Protein AF-A0A9R1XBK1-F1 (afdb_monomer_lite)

InterPro domains:
  IPR002553 Clathrin/coatomer adaptor, adaptin-like, N-terminal [PF01602] (1-144)
  IPR011989 Armadillo-like helical [G3DSA:1.25.10.10] (1-144)
  IPR016024 Armadillo-type fold [SSF48371] (16-143)
  IPR050840 Adaptor Complexes Large Subunit [PTHR22780] (1-144)

pLDDT: mean 88.49, std 6.21, range [60.12, 95.62]

Structure (mmCIF, N/CA/C/O backbone):
data_AF-A0A9R1XBK1-F1
#
_entry.id   AF-A0A9R1XBK1-F1
#
loop_
_atom_site.group_PDB
_atom_site.id
_atom_site.type_symbol
_atom_site.label_atom_id
_atom_site.label_alt_id
_atom_site.label_comp_id
_atom_site.label_asym_id
_atom_site.label_entity_id
_atom_site.label_seq_id
_atom_site.pdbx_PDB_ins_code
_atom_site.Cartn_x
_atom_site.Cartn_y
_atom_site.Cartn_z
_atom_site.occupancy
_atom_site.B_iso_or_equiv
_atom_site.auth_seq_id
_atom_site.auth_comp_id
_atom_site.auth_asym_id
_atom_site.auth_atom_id
_atom_site.pdbx_PDB_model_num
ATOM 1 N N . MET A 1 1 ? 20.497 -4.567 -18.949 1.00 60.12 1 MET A N 1
ATOM 2 C CA . MET A 1 1 ? 19.081 -4.966 -18.750 1.00 60.12 1 MET A CA 1
ATOM 3 C C . MET A 1 1 ? 18.366 -3.954 -17.858 1.00 60.12 1 MET A C 1
ATOM 5 O O . MET A 1 1 ? 17.367 -3.391 -18.286 1.00 60.12 1 MET A O 1
ATOM 9 N N . ASN A 1 2 ? 18.953 -3.627 -16.708 1.00 65.69 2 ASN A N 1
ATOM 10 C CA . ASN A 1 2 ? 18.556 -2.539 -15.807 1.00 65.69 2 ASN A CA 1
ATOM 11 C C . ASN A 1 2 ? 18.224 -1.193 -16.466 1.00 65.69 2 ASN A C 1
ATOM 13 O O . ASN A 1 2 ? 17.160 -0.639 -16.201 1.00 65.69 2 ASN A O 1
ATOM 17 N N . ASP A 1 3 ? 19.062 -0.708 -17.385 1.00 76.19 3 ASP A N 1
ATOM 18 C CA . ASP A 1 3 ? 18.817 0.578 -18.057 1.00 76.19 3 ASP A CA 1
ATOM 19 C C . ASP A 1 3 ? 17.548 0.586 -18.915 1.00 76.19 3 ASP A C 1
ATOM 21 O O . ASP A 1 3 ? 16.881 1.611 -19.029 1.00 76.19 3 ASP A O 1
ATOM 25 N N . ILE A 1 4 ? 17.172 -0.558 -19.496 1.00 81.12 4 ILE A N 1
ATOM 26 C CA . ILE A 1 4 ? 15.956 -0.667 -20.312 1.00 81.12 4 ILE A CA 1
ATOM 27 C C . ILE A 1 4 ? 14.725 -0.611 -19.402 1.00 81.12 4 ILE A C 1
ATOM 29 O O . ILE A 1 4 ? 13.790 0.133 -19.689 1.00 81.12 4 ILE A O 1
ATOM 33 N N . LEU A 1 5 ? 14.744 -1.333 -18.277 1.00 80.50 5 LEU A N 1
ATOM 34 C CA . LEU A 1 5 ? 13.651 -1.316 -17.299 1.00 80.50 5 LEU A CA 1
ATOM 35 C C . LEU A 1 5 ? 13.472 0.076 -16.683 1.00 80.50 5 LEU A C 1
ATOM 37 O O . LEU A 1 5 ? 12.349 0.575 -16.621 1.00 80.50 5 LEU A O 1
ATOM 41 N N . ALA A 1 6 ? 14.567 0.746 -16.317 1.00 80.19 6 ALA A N 1
ATOM 42 C CA . ALA A 1 6 ? 14.530 2.118 -15.821 1.00 80.19 6 ALA A CA 1
ATOM 43 C C . ALA A 1 6 ? 13.984 3.102 -16.874 1.00 80.19 6 ALA A C 1
ATOM 45 O O . ALA A 1 6 ? 13.184 3.982 -16.549 1.00 80.19 6 ALA A O 1
ATOM 46 N N . GLN A 1 7 ? 14.350 2.940 -18.150 1.00 82.75 7 GLN A N 1
ATOM 47 C CA . GLN A 1 7 ? 13.803 3.763 -19.230 1.00 82.75 7 GLN A CA 1
ATOM 48 C C . GLN A 1 7 ? 12.308 3.526 -19.455 1.00 82.75 7 GLN A C 1
ATOM 50 O O . GLN A 1 7 ? 11.567 4.491 -19.613 1.00 82.75 7 GLN A O 1
ATOM 55 N N . VAL A 1 8 ? 11.840 2.276 -19.442 1.00 83.31 8 VAL A N 1
ATOM 56 C CA . VAL A 1 8 ? 10.407 1.969 -19.581 1.00 83.31 8 VAL A CA 1
ATOM 57 C C . VAL A 1 8 ? 9.625 2.533 -18.393 1.00 83.31 8 VAL A C 1
ATOM 59 O O . VAL A 1 8 ? 8.608 3.196 -18.585 1.00 83.31 8 VAL A O 1
ATOM 62 N N . ALA A 1 9 ? 10.132 2.353 -17.174 1.00 81.75 9 ALA A N 1
ATOM 63 C CA . ALA A 1 9 ? 9.552 2.881 -15.941 1.00 81.75 9 ALA A CA 1
ATOM 64 C C . ALA A 1 9 ? 9.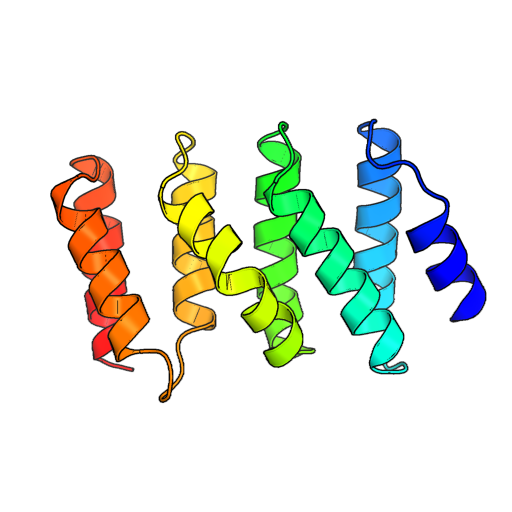409 4.417 -15.925 1.00 81.75 9 ALA A C 1
ATOM 66 O O . ALA A 1 9 ? 8.464 4.946 -15.339 1.00 81.75 9 ALA A O 1
ATOM 67 N N . THR A 1 10 ? 10.339 5.138 -16.558 1.00 82.56 10 THR A N 1
ATOM 68 C CA . THR A 1 10 ? 10.374 6.612 -16.555 1.00 82.56 10 THR A CA 1
ATOM 69 C C . THR A 1 10 ? 9.689 7.247 -17.763 1.00 82.56 10 THR A C 1
ATOM 71 O O . THR A 1 10 ? 9.132 8.333 -17.628 1.00 82.56 10 THR A O 1
ATOM 74 N N . LYS A 1 11 ? 9.700 6.587 -18.928 1.00 85.50 11 LYS A N 1
ATOM 75 C CA . LYS A 1 11 ? 9.114 7.111 -20.175 1.00 85.50 11 LYS A CA 1
ATOM 76 C C . LYS A 1 11 ? 7.653 6.714 -20.392 1.00 85.50 11 LYS A C 1
ATOM 78 O O . LYS A 1 11 ? 6.999 7.301 -21.248 1.00 85.50 11 LYS A O 1
ATOM 83 N N . THR A 1 12 ? 7.138 5.720 -19.667 1.00 85.06 12 THR A N 1
ATOM 84 C CA . THR A 1 12 ? 5.745 5.279 -19.837 1.00 85.06 12 THR A CA 1
ATOM 85 C C . THR A 1 12 ? 4.784 6.223 -19.119 1.00 85.06 12 THR A C 1
ATOM 87 O O . THR A 1 12 ? 4.874 6.418 -17.908 1.00 85.06 12 THR A O 1
ATOM 90 N N . GLU A 1 13 ? 3.824 6.779 -19.858 1.00 79.62 13 GLU A N 1
ATOM 91 C CA . GLU A 1 13 ? 2.771 7.628 -19.299 1.00 79.62 13 GLU A CA 1
ATOM 92 C C . GLU A 1 13 ? 1.742 6.804 -18.507 1.00 79.62 13 GLU A C 1
ATOM 94 O O . GLU A 1 13 ? 1.118 5.893 -19.045 1.00 79.62 13 GLU A O 1
ATOM 99 N N . SER A 1 14 ? 1.480 7.170 -17.251 1.00 76.19 14 SER A N 1
ATOM 100 C CA . SER A 1 14 ? 0.488 6.510 -16.378 1.00 76.19 14 SER A CA 1
ATOM 101 C C . SER A 1 14 ? -0.934 7.088 -16.487 1.00 76.19 14 SER A C 1
ATOM 103 O O . SER A 1 14 ? -1.803 6.797 -15.665 1.00 76.19 14 SER A O 1
ATOM 105 N N . ASN A 1 15 ? -1.193 7.930 -17.492 1.00 76.62 15 ASN A N 1
ATOM 106 C CA . ASN A 1 15 ? -2.483 8.615 -17.665 1.00 76.62 15 ASN A CA 1
ATOM 107 C C . ASN A 1 15 ? -3.546 7.749 -18.358 1.00 76.62 15 ASN A C 1
ATOM 109 O O . ASN A 1 15 ? -4.710 8.137 -18.433 1.00 76.62 15 ASN A O 1
ATOM 113 N N . LYS A 1 16 ? -3.155 6.586 -18.890 1.00 83.19 16 LYS A N 1
ATOM 114 C CA . LYS A 1 16 ? -4.039 5.643 -19.584 1.00 83.19 16 LYS A CA 1
ATOM 115 C C . LYS A 1 16 ? -3.863 4.243 -19.008 1.00 83.19 16 LYS A C 1
ATOM 117 O O . LYS A 1 16 ? -2.758 3.860 -18.630 1.00 83.19 16 LYS A O 1
ATOM 122 N N . ASN A 1 17 ? -4.924 3.439 -19.057 1.00 83.62 17 ASN A N 1
ATOM 123 C CA . ASN A 1 17 ? -4.906 2.056 -18.565 1.00 83.62 17 ASN A CA 1
ATOM 124 C C . ASN A 1 17 ? -3.845 1.190 -19.259 1.00 83.62 17 ASN A C 1
ATOM 126 O O . ASN A 1 17 ? -3.205 0.376 -18.603 1.00 83.62 17 ASN A O 1
ATOM 130 N N . ALA A 1 18 ? -3.589 1.420 -20.551 1.00 87.00 18 ALA A N 1
ATOM 131 C CA . ALA A 1 18 ? -2.516 0.740 -21.276 1.00 87.00 18 ALA A CA 1
ATOM 132 C C . ALA A 1 18 ? -1.126 1.040 -20.683 1.00 87.00 18 ALA A C 1
ATOM 134 O O . ALA A 1 18 ? -0.322 0.132 -20.500 1.00 87.00 18 ALA A O 1
ATOM 135 N N . GLY A 1 19 ? -0.862 2.299 -20.323 1.00 87.00 19 GLY A N 1
ATOM 136 C CA . GLY A 1 19 ? 0.392 2.685 -19.679 1.00 87.00 19 GLY A CA 1
ATOM 137 C C . GLY A 1 19 ? 0.521 2.109 -18.270 1.00 87.00 19 GLY A C 1
ATOM 138 O O . GLY A 1 19 ? 1.575 1.592 -17.911 1.00 87.00 19 GLY A O 1
ATOM 139 N N . ASN A 1 20 ? -0.577 2.088 -17.508 1.00 87.12 20 ASN A N 1
ATOM 140 C CA . ASN A 1 20 ? -0.608 1.448 -16.191 1.00 87.12 20 ASN A CA 1
ATOM 141 C C . ASN A 1 20 ? -0.355 -0.065 -16.274 1.00 87.12 20 ASN A C 1
ATOM 143 O O . ASN A 1 20 ? 0.353 -0.597 -15.426 1.00 87.12 20 ASN A O 1
ATOM 147 N N . ALA A 1 21 ? -0.856 -0.745 -17.309 1.00 88.25 21 ALA A N 1
ATOM 148 C CA . ALA A 1 21 ? -0.593 -2.166 -17.538 1.00 88.25 21 ALA A CA 1
ATOM 149 C C . ALA A 1 21 ? 0.882 -2.444 -17.886 1.00 88.25 21 ALA A C 1
ATOM 151 O O . ALA A 1 21 ? 1.472 -3.390 -17.367 1.00 88.25 21 ALA A O 1
ATOM 152 N N . ILE A 1 22 ? 1.504 -1.595 -18.713 1.00 89.69 22 ILE A N 1
ATOM 153 C CA . ILE A 1 22 ? 2.938 -1.701 -19.034 1.00 89.69 22 ILE A CA 1
ATOM 154 C C . ILE A 1 22 ? 3.783 -1.488 -17.774 1.00 89.69 22 ILE A C 1
ATOM 156 O O . ILE A 1 22 ? 4.689 -2.269 -17.489 1.00 89.69 22 ILE A O 1
ATOM 160 N N . LEU A 1 23 ? 3.472 -0.448 -16.998 1.00 89.25 23 LEU A N 1
ATOM 161 C CA . LEU A 1 23 ? 4.157 -0.156 -15.740 1.00 89.25 23 LEU A CA 1
ATOM 162 C C . LEU A 1 23 ? 3.961 -1.273 -14.709 1.00 89.25 23 LEU A C 1
ATOM 164 O O . LEU A 1 23 ? 4.914 -1.626 -14.022 1.00 89.25 23 LEU A O 1
ATOM 168 N N . TYR A 1 24 ? 2.767 -1.864 -14.636 1.00 89.19 24 TYR A N 1
ATOM 169 C CA . TYR A 1 24 ? 2.481 -3.017 -13.784 1.00 89.19 24 TYR A CA 1
ATOM 170 C C . TYR A 1 24 ? 3.400 -4.199 -14.102 1.00 89.19 24 TYR A C 1
ATOM 172 O O . TYR A 1 24 ? 4.070 -4.720 -13.207 1.00 89.19 24 TYR A O 1
ATOM 180 N N . GLU A 1 25 ? 3.481 -4.601 -15.374 1.00 89.81 25 GLU A N 1
ATOM 181 C CA . GLU A 1 25 ? 4.326 -5.738 -15.748 1.00 89.81 25 GLU A CA 1
ATOM 182 C C . GLU A 1 25 ? 5.813 -5.395 -15.585 1.00 89.81 25 GLU A C 1
ATOM 184 O O . GLU A 1 25 ? 6.588 -6.225 -15.116 1.00 89.81 25 GLU A O 1
ATOM 189 N N . CYS A 1 26 ? 6.205 -4.145 -15.856 1.00 89.25 26 CYS A N 1
ATOM 190 C CA . CYS A 1 26 ? 7.558 -3.656 -15.598 1.00 89.25 26 CYS A CA 1
ATOM 191 C C . CYS A 1 26 ? 7.938 -3.793 -14.113 1.00 89.25 26 CYS A C 1
ATOM 193 O O . CYS A 1 26 ? 8.982 -4.360 -13.795 1.00 89.25 26 CYS A O 1
ATOM 195 N N . VAL A 1 27 ? 7.070 -3.356 -13.193 1.00 89.81 27 VAL A N 1
ATOM 196 C CA . VAL A 1 27 ? 7.288 -3.511 -11.745 1.00 89.81 27 VAL A CA 1
ATOM 197 C C . VAL A 1 27 ? 7.379 -4.983 -11.360 1.00 89.81 27 VAL A C 1
ATOM 199 O O . VAL A 1 27 ? 8.267 -5.362 -10.602 1.00 89.81 27 VAL A O 1
ATOM 202 N N . LYS A 1 28 ? 6.497 -5.833 -11.888 1.00 89.56 28 LYS A N 1
ATOM 203 C CA . LYS A 1 28 ? 6.499 -7.269 -11.592 1.00 89.56 28 LYS A CA 1
ATOM 204 C C . LYS A 1 28 ? 7.800 -7.945 -12.030 1.00 89.56 28 LYS A C 1
ATOM 206 O O . LYS A 1 28 ? 8.344 -8.743 -11.271 1.00 89.56 28 LYS A O 1
ATOM 211 N N . ILE A 1 29 ? 8.319 -7.582 -13.203 1.00 88.62 29 ILE A N 1
ATOM 212 C CA . ILE A 1 29 ? 9.621 -8.049 -13.687 1.00 88.62 29 ILE A CA 1
ATOM 213 C C . ILE A 1 29 ? 10.731 -7.551 -12.758 1.00 88.62 29 ILE A C 1
ATOM 215 O O . ILE A 1 29 ? 11.518 -8.364 -12.282 1.00 88.62 29 ILE A O 1
ATOM 219 N N . ILE A 1 30 ? 10.757 -6.257 -12.423 1.00 86.69 30 ILE A N 1
ATOM 220 C CA . ILE A 1 30 ? 11.760 -5.683 -11.511 1.00 86.69 30 ILE A CA 1
ATOM 221 C C . ILE A 1 30 ? 11.773 -6.410 -10.159 1.00 86.69 30 ILE A C 1
ATOM 223 O O . ILE A 1 30 ? 12.843 -6.712 -9.644 1.00 86.69 30 ILE A O 1
ATOM 227 N N . MET A 1 31 ? 10.602 -6.720 -9.597 1.00 83.81 31 MET A N 1
ATOM 228 C CA . MET A 1 31 ? 10.488 -7.427 -8.315 1.00 83.81 31 MET A CA 1
ATOM 229 C C . MET A 1 31 ? 10.940 -8.893 -8.386 1.00 83.81 31 MET A C 1
ATOM 231 O O . MET A 1 31 ? 11.251 -9.475 -7.352 1.00 83.81 31 MET A O 1
ATOM 235 N N . SER A 1 32 ? 10.958 -9.497 -9.578 1.00 84.19 32 SER A N 1
ATOM 236 C CA . SER A 1 32 ? 11.373 -10.893 -9.782 1.00 84.19 32 SER A CA 1
ATOM 237 C C . SER A 1 32 ? 12.872 -11.076 -10.023 1.00 84.19 32 SER A C 1
ATOM 239 O O . SER A 1 32 ? 13.371 -12.192 -9.906 1.00 84.19 32 SER A O 1
ATOM 241 N N . ILE A 1 33 ? 13.591 -10.007 -10.375 1.00 83.12 33 ILE A N 1
ATOM 242 C CA . ILE A 1 33 ? 15.024 -10.067 -10.673 1.00 83.12 33 ILE A CA 1
ATOM 243 C C . ILE A 1 33 ? 15.814 -9.736 -9.398 1.00 83.12 33 ILE A C 1
ATOM 245 O O . ILE A 1 33 ? 15.545 -8.740 -8.725 1.00 83.12 33 ILE A O 1
ATOM 249 N N . GLU A 1 34 ? 16.834 -10.536 -9.087 1.00 67.31 34 GLU A N 1
ATOM 250 C CA . GLU A 1 34 ? 17.785 -10.297 -7.990 1.00 67.31 34 GLU A CA 1
ATOM 251 C C . GLU A 1 34 ? 18.801 -9.190 -8.339 1.00 67.31 34 GLU A C 1
ATOM 253 O O . GLU A 1 34 ? 20.007 -9.414 -8.359 1.00 67.31 34 GLU A O 1
ATOM 258 N N . ASP A 1 35 ? 18.330 -7.982 -8.655 1.00 65.62 35 ASP A N 1
ATOM 259 C CA . ASP A 1 35 ? 19.197 -6.871 -9.080 1.00 65.62 35 ASP A CA 1
ATOM 260 C C . ASP A 1 35 ? 19.227 -5.701 -8.075 1.00 65.62 35 ASP A C 1
ATOM 262 O O . ASP A 1 35 ? 18.585 -5.727 -7.022 1.00 65.62 35 ASP A O 1
ATOM 266 N N . SER A 1 36 ? 20.015 -4.672 -8.391 1.00 66.88 36 SER A N 1
ATOM 267 C CA . SER A 1 36 ? 20.313 -3.481 -7.596 1.00 66.88 36 SER A CA 1
ATOM 268 C C . SER A 1 36 ? 19.105 -2.875 -6.870 1.00 66.88 36 SER A C 1
ATOM 270 O O . SER A 1 36 ? 18.012 -2.707 -7.419 1.00 66.88 36 SER A O 1
ATOM 272 N N . SER A 1 37 ? 19.333 -2.478 -5.615 1.00 73.38 37 SER A N 1
ATOM 273 C CA . SER A 1 37 ? 18.329 -1.862 -4.737 1.00 73.38 37 SER A CA 1
ATOM 274 C C . SER A 1 37 ? 17.672 -0.618 -5.348 1.00 73.38 37 SER A C 1
ATOM 276 O O . SER A 1 37 ? 16.479 -0.397 -5.163 1.00 73.38 37 SER A O 1
ATOM 278 N N . GLY A 1 38 ? 18.404 0.162 -6.153 1.00 79.62 38 GLY A N 1
ATOM 279 C CA . GLY A 1 38 ? 17.893 1.397 -6.757 1.00 79.62 38 GLY A CA 1
ATOM 280 C C . GLY A 1 38 ? 16.684 1.198 -7.681 1.00 79.62 38 GLY A C 1
ATOM 281 O O . GLY A 1 38 ? 15.751 2.002 -7.664 1.00 79.62 38 GLY A O 1
ATOM 282 N N . ILE A 1 39 ? 16.651 0.112 -8.457 1.00 83.38 39 ILE A N 1
ATOM 283 C CA . ILE A 1 39 ? 15.546 -0.151 -9.396 1.00 83.38 39 ILE A CA 1
ATOM 284 C C . ILE A 1 39 ? 14.322 -0.694 -8.653 1.00 83.38 39 ILE A C 1
ATOM 286 O O . ILE A 1 39 ? 13.189 -0.383 -9.026 1.00 83.38 39 ILE A O 1
ATOM 290 N N . ARG A 1 40 ? 14.528 -1.420 -7.547 1.00 85.62 40 ARG A N 1
ATOM 291 C CA . ARG A 1 40 ? 13.433 -1.859 -6.669 1.00 85.62 40 ARG A CA 1
ATOM 292 C C . ARG A 1 40 ? 12.735 -0.669 -6.021 1.00 85.62 40 ARG A C 1
ATOM 294 O O . ARG A 1 40 ? 11.510 -0.590 -6.068 1.00 85.62 40 ARG A O 1
ATOM 301 N N . VAL A 1 41 ? 13.503 0.303 -5.527 1.00 88.00 41 VAL A N 1
ATOM 302 C CA . VAL A 1 41 ? 12.957 1.557 -4.986 1.00 88.00 41 VAL A CA 1
ATOM 303 C C . VAL A 1 41 ? 12.165 2.316 -6.055 1.00 88.00 41 VAL A C 1
ATOM 305 O O . VAL A 1 41 ? 11.056 2.775 -5.786 1.00 88.00 41 VAL A O 1
ATOM 308 N N . LEU A 1 42 ? 12.674 2.403 -7.291 1.00 88.38 42 LEU A N 1
ATOM 309 C CA . LEU A 1 42 ? 11.939 3.014 -8.407 1.00 88.38 42 LEU A CA 1
ATOM 310 C C . LEU A 1 42 ? 10.591 2.317 -8.651 1.00 88.38 42 LEU A C 1
ATOM 312 O O . LEU A 1 42 ? 9.566 2.984 -8.800 1.00 88.38 42 LEU A O 1
ATOM 316 N N . ALA A 1 43 ? 10.582 0.987 -8.666 1.00 89.56 43 ALA A N 1
ATOM 317 C CA . ALA A 1 43 ? 9.374 0.198 -8.858 1.00 89.56 43 ALA A CA 1
ATOM 318 C C . ALA A 1 43 ? 8.362 0.375 -7.713 1.00 89.56 43 ALA A C 1
ATOM 320 O O . ALA A 1 43 ? 7.174 0.562 -7.972 1.00 89.56 43 ALA A O 1
ATOM 321 N N . ILE A 1 44 ? 8.816 0.419 -6.460 1.00 91.50 44 ILE A N 1
ATOM 322 C CA . ILE A 1 44 ? 7.949 0.694 -5.304 1.00 91.50 44 ILE A CA 1
ATOM 323 C C . ILE A 1 44 ? 7.389 2.120 -5.367 1.00 91.50 44 ILE A C 1
ATOM 325 O O . ILE A 1 44 ? 6.207 2.325 -5.106 1.00 91.50 44 ILE A O 1
ATOM 329 N N . ASN A 1 45 ? 8.176 3.098 -5.819 1.00 91.25 45 ASN A N 1
ATOM 330 C CA . ASN A 1 45 ? 7.690 4.461 -6.035 1.00 91.25 45 ASN A CA 1
ATOM 331 C C . ASN A 1 45 ? 6.622 4.544 -7.137 1.00 91.25 45 ASN A C 1
ATOM 333 O O . ASN A 1 45 ? 5.692 5.345 -7.032 1.00 91.25 45 ASN A O 1
ATOM 337 N N . ILE A 1 46 ? 6.704 3.708 -8.178 1.00 91.44 46 ILE A N 1
ATOM 338 C CA . ILE A 1 46 ? 5.627 3.585 -9.174 1.00 91.44 46 ILE A CA 1
ATOM 339 C C . ILE A 1 46 ? 4.345 3.072 -8.512 1.00 91.44 46 ILE A C 1
ATOM 341 O O . ILE A 1 46 ? 3.287 3.661 -8.730 1.00 91.44 46 ILE A O 1
ATOM 345 N N . LEU A 1 47 ? 4.439 2.037 -7.671 1.00 92.31 47 LEU A N 1
ATOM 346 C CA . LEU A 1 47 ? 3.288 1.510 -6.930 1.00 92.31 47 LEU A CA 1
ATOM 347 C C . LEU A 1 47 ? 2.702 2.535 -5.955 1.00 92.31 47 LEU A C 1
ATOM 349 O O . LEU A 1 47 ? 1.484 2.658 -5.875 1.00 92.31 47 LEU A O 1
ATOM 353 N N . GLY A 1 48 ? 3.543 3.323 -5.283 1.00 91.81 48 GLY A N 1
ATOM 354 C CA . GLY A 1 48 ? 3.102 4.441 -4.449 1.00 91.81 48 GLY A CA 1
ATOM 355 C C . GLY A 1 48 ? 2.255 5.447 -5.233 1.00 91.81 48 GLY A C 1
ATOM 356 O O . GLY A 1 48 ? 1.163 5.806 -4.803 1.00 91.81 48 GLY A O 1
ATOM 357 N N . ARG A 1 49 ? 2.678 5.819 -6.452 1.00 91.12 49 ARG A N 1
ATOM 358 C CA . ARG A 1 49 ? 1.868 6.679 -7.342 1.00 91.12 49 ARG A CA 1
ATOM 359 C C . ARG A 1 49 ? 0.546 6.029 -7.750 1.00 91.12 49 ARG A C 1
ATOM 361 O O . ARG A 1 49 ? -0.448 6.731 -7.921 1.00 91.12 49 ARG A O 1
ATOM 368 N N . PHE A 1 50 ? 0.516 4.707 -7.913 1.00 92.25 50 PHE A N 1
ATOM 369 C CA . PHE A 1 50 ? -0.716 3.991 -8.239 1.00 92.25 50 PHE A CA 1
ATOM 370 C C . PHE A 1 50 ? -1.737 4.011 -7.097 1.00 92.25 50 PHE A C 1
ATOM 372 O O . PHE A 1 50 ? -2.929 3.987 -7.390 1.00 92.25 50 PHE A O 1
ATOM 379 N N . LEU A 1 51 ? -1.314 4.120 -5.831 1.00 92.50 51 LEU A N 1
ATOM 380 C CA . LEU A 1 51 ? -2.234 4.246 -4.690 1.00 92.50 51 LEU A CA 1
ATOM 381 C C . LEU A 1 51 ? -3.067 5.533 -4.726 1.00 92.50 51 LEU A C 1
ATOM 383 O O . LEU A 1 51 ? -4.195 5.543 -4.246 1.00 92.50 51 LEU A O 1
ATOM 387 N N . SER A 1 52 ? -2.550 6.601 -5.334 1.00 89.94 52 SER A N 1
ATOM 388 C CA . SER A 1 52 ? -3.272 7.870 -5.506 1.00 89.94 52 SER A CA 1
ATOM 389 C C . SER A 1 52 ? -4.014 7.967 -6.846 1.00 89.94 52 SER A C 1
ATOM 391 O O . SER A 1 52 ? -4.464 9.049 -7.231 1.00 89.94 52 SER A O 1
ATOM 393 N N . ASN A 1 53 ? -4.127 6.866 -7.598 1.00 90.81 53 ASN A N 1
ATOM 394 C CA . ASN A 1 53 ? -4.831 6.864 -8.876 1.00 90.81 53 ASN A CA 1
ATOM 395 C C . ASN A 1 53 ? -6.351 7.005 -8.675 1.00 90.81 53 ASN A C 1
ATOM 397 O O . ASN A 1 53 ? -6.912 6.512 -7.702 1.00 90.81 53 ASN A O 1
ATOM 401 N N . ARG A 1 54 ? -7.035 7.655 -9.621 1.00 88.19 54 ARG A N 1
ATOM 402 C CA . ARG A 1 54 ? -8.499 7.802 -9.597 1.00 88.19 54 ARG A CA 1
ATOM 403 C C . ARG A 1 54 ? -9.230 6.483 -9.856 1.00 88.19 54 ARG A C 1
ATOM 405 O O . ARG A 1 54 ? -10.371 6.340 -9.438 1.00 88.19 54 ARG A O 1
ATOM 412 N N . ASP A 1 55 ? -8.599 5.547 -10.560 1.00 90.62 55 ASP A N 1
ATOM 413 C CA . ASP A 1 55 ? -9.182 4.240 -10.856 1.00 90.62 55 ASP A CA 1
ATOM 414 C C . ASP A 1 55 ? -8.995 3.280 -9.668 1.00 90.62 55 ASP A C 1
ATOM 416 O O . ASP A 1 55 ? -7.868 2.942 -9.285 1.00 90.62 55 ASP A O 1
ATOM 420 N N . ASN A 1 56 ? -10.110 2.809 -9.100 1.00 91.25 56 ASN A N 1
ATOM 421 C CA . ASN A 1 56 ? -10.123 1.846 -7.996 1.00 91.25 56 ASN A CA 1
ATOM 422 C C . ASN A 1 56 ? -9.368 0.557 -8.333 1.00 91.25 56 ASN A C 1
ATOM 424 O O . ASN A 1 56 ? -8.687 0.006 -7.469 1.00 91.25 56 ASN A O 1
ATOM 428 N N . ASN A 1 57 ? -9.424 0.098 -9.585 1.00 91.88 57 ASN A N 1
ATOM 429 C CA . ASN A 1 57 ? -8.738 -1.120 -10.004 1.00 91.88 57 ASN A CA 1
ATOM 430 C C . ASN A 1 57 ? -7.221 -0.942 -9.940 1.00 91.88 57 ASN A C 1
ATOM 432 O O . ASN A 1 57 ? -6.511 -1.837 -9.484 1.00 91.88 57 ASN A O 1
ATOM 436 N N . VAL A 1 58 ? -6.715 0.228 -10.342 1.00 91.75 58 VAL A N 1
ATOM 437 C CA . VAL A 1 58 ? -5.280 0.539 -10.281 1.00 91.75 58 VAL A CA 1
ATOM 438 C C . VAL A 1 58 ? -4.805 0.568 -8.829 1.00 91.75 58 VAL A C 1
ATOM 440 O O . VAL A 1 58 ? -3.787 -0.048 -8.507 1.00 91.75 58 VAL A O 1
ATOM 443 N N . ARG A 1 59 ? -5.574 1.202 -7.936 1.00 94.19 59 ARG A N 1
ATOM 444 C CA . ARG A 1 59 ? -5.273 1.233 -6.496 1.00 94.19 59 ARG A CA 1
ATOM 445 C C . ARG A 1 59 ? -5.291 -0.161 -5.878 1.00 94.19 59 ARG A C 1
ATOM 447 O O . ARG A 1 59 ? -4.364 -0.537 -5.162 1.00 94.19 59 ARG A O 1
ATOM 454 N N . TYR A 1 60 ? -6.301 -0.961 -6.208 1.00 94.31 60 TYR A N 1
ATOM 455 C CA . TYR A 1 60 ? -6.419 -2.337 -5.737 1.00 94.31 60 TYR A CA 1
ATOM 456 C C . TYR A 1 60 ? -5.229 -3.197 -6.184 1.00 94.31 60 TYR A C 1
ATOM 458 O O . TYR A 1 60 ? -4.636 -3.932 -5.389 1.00 94.31 60 TYR A O 1
ATOM 466 N N . VAL A 1 61 ? -4.834 -3.090 -7.453 1.00 92.94 61 VAL A N 1
ATOM 467 C CA . VAL A 1 61 ? -3.668 -3.794 -7.995 1.00 92.94 61 VAL A CA 1
ATOM 468 C C . VAL A 1 61 ? -2.381 -3.346 -7.295 1.00 92.94 61 VAL A C 1
ATOM 470 O O . VAL A 1 61 ? -1.567 -4.194 -6.928 1.00 92.94 61 VAL A O 1
ATOM 473 N N . ALA A 1 62 ? -2.218 -2.048 -7.038 1.00 94.38 62 ALA A N 1
ATOM 474 C CA . ALA A 1 62 ? -1.059 -1.517 -6.328 1.00 94.38 62 ALA A CA 1
ATOM 475 C C . ALA A 1 62 ? -0.939 -2.068 -4.902 1.00 94.38 62 ALA A C 1
ATOM 477 O O . ALA A 1 62 ? 0.133 -2.544 -4.533 1.00 94.38 62 ALA A O 1
ATOM 478 N N . LEU A 1 63 ? -2.036 -2.102 -4.136 1.00 95.62 63 LEU A N 1
ATOM 479 C CA . LEU A 1 63 ? -2.058 -2.699 -2.794 1.00 95.62 63 LEU A CA 1
ATOM 480 C C . LEU A 1 63 ? -1.633 -4.175 -2.824 1.00 95.62 63 LEU A C 1
ATOM 482 O O . LEU A 1 63 ? -0.806 -4.602 -2.019 1.00 95.62 63 LEU A O 1
ATOM 486 N N . ASN A 1 64 ? -2.131 -4.948 -3.797 1.00 94.19 64 ASN A N 1
ATOM 487 C CA . ASN A 1 64 ? -1.739 -6.349 -3.974 1.00 94.19 64 ASN A CA 1
ATOM 488 C C . ASN A 1 64 ? -0.248 -6.530 -4.266 1.00 94.19 64 ASN A C 1
ATOM 490 O O . ASN A 1 64 ? 0.370 -7.476 -3.778 1.00 94.19 64 ASN A O 1
ATOM 494 N N . MET A 1 65 ? 0.327 -5.653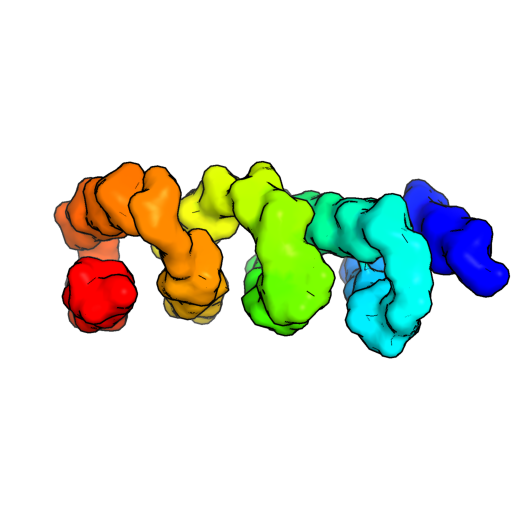 -5.086 1.00 92.44 65 MET A N 1
ATOM 495 C CA . MET A 1 65 ? 1.750 -5.718 -5.400 1.00 92.44 65 MET A CA 1
ATOM 496 C C . MET A 1 65 ? 2.616 -5.278 -4.228 1.00 92.44 65 MET A C 1
ATOM 498 O O . MET A 1 65 ? 3.624 -5.926 -3.963 1.00 92.44 65 MET A O 1
ATOM 502 N N . LEU A 1 66 ? 2.218 -4.230 -3.504 1.00 94.38 66 LEU A N 1
ATOM 503 C CA . LEU A 1 66 ? 2.954 -3.753 -2.336 1.00 94.38 66 LEU A CA 1
ATOM 504 C C . LEU A 1 66 ? 3.030 -4.821 -1.243 1.00 94.38 66 LEU A C 1
ATOM 506 O O . LEU A 1 66 ? 4.095 -4.994 -0.664 1.00 94.38 66 LEU A O 1
ATOM 510 N N . MET A 1 67 ? 1.971 -5.614 -1.036 1.00 93.12 67 MET A N 1
ATOM 511 C CA . MET A 1 67 ? 2.028 -6.760 -0.114 1.00 93.12 67 MET A CA 1
ATOM 512 C C . MET A 1 67 ? 3.126 -7.762 -0.489 1.00 93.12 67 MET A C 1
ATOM 514 O O . MET A 1 67 ? 3.810 -8.278 0.388 1.00 93.12 67 MET A O 1
ATOM 518 N N . LYS A 1 68 ? 3.326 -8.021 -1.789 1.00 90.25 68 LYS A N 1
ATOM 519 C CA . LYS A 1 68 ? 4.410 -8.892 -2.274 1.00 90.25 68 LYS A CA 1
ATOM 520 C C . LYS A 1 68 ? 5.777 -8.209 -2.198 1.00 90.25 68 LYS A C 1
ATOM 522 O O . LYS A 1 68 ? 6.781 -8.884 -2.023 1.00 90.25 68 LYS A O 1
ATOM 527 N N . ALA A 1 69 ? 5.822 -6.885 -2.337 1.00 89.75 69 ALA A N 1
ATOM 528 C CA . ALA A 1 69 ? 7.061 -6.115 -2.298 1.00 89.75 69 ALA A CA 1
ATOM 529 C C . ALA A 1 69 ? 7.657 -6.003 -0.884 1.00 89.75 69 ALA A C 1
ATOM 531 O O . ALA A 1 69 ? 8.867 -5.833 -0.769 1.00 89.75 69 ALA A O 1
ATOM 532 N N . ILE A 1 70 ? 6.856 -6.159 0.181 1.00 89.88 70 ILE A N 1
ATOM 533 C CA . ILE A 1 70 ? 7.347 -6.127 1.574 1.00 89.88 70 ILE A CA 1
ATOM 534 C C . ILE A 1 70 ? 8.455 -7.159 1.812 1.00 89.88 70 ILE A C 1
ATOM 536 O O . ILE A 1 70 ? 9.448 -6.847 2.462 1.00 89.88 70 ILE A O 1
ATOM 540 N N . SER A 1 71 ? 8.335 -8.373 1.259 1.00 86.00 71 SER A N 1
ATOM 541 C CA . SER A 1 71 ? 9.373 -9.402 1.424 1.00 86.00 71 SER A CA 1
ATOM 542 C C . SER A 1 71 ? 10.669 -9.086 0.674 1.00 86.00 71 SER A C 1
ATOM 544 O O . SER A 1 71 ? 11.674 -9.754 0.892 1.00 86.00 71 SER A O 1
ATOM 546 N N . VAL A 1 72 ? 10.639 -8.112 -0.239 1.00 84.62 72 VAL A N 1
ATOM 547 C CA . VAL A 1 72 ? 11.778 -7.715 -1.072 1.00 84.62 72 VAL A CA 1
ATOM 548 C C . VAL A 1 72 ? 12.467 -6.476 -0.500 1.00 84.62 72 VAL A C 1
ATOM 550 O O . VAL A 1 72 ? 13.692 -6.458 -0.417 1.00 84.62 72 VAL A O 1
ATOM 553 N N . ASP A 1 73 ? 11.697 -5.449 -0.131 1.00 86.81 73 ASP A N 1
ATOM 554 C CA . ASP A 1 73 ? 12.196 -4.186 0.425 1.00 86.81 73 ASP A CA 1
ATOM 555 C C . ASP A 1 73 ? 11.123 -3.520 1.311 1.00 86.81 73 ASP A C 1
ATOM 557 O O . ASP A 1 73 ? 10.351 -2.666 0.866 1.00 86.81 73 ASP A O 1
ATOM 561 N N . ASP A 1 74 ? 11.064 -3.931 2.582 1.00 88.75 74 ASP A N 1
ATOM 562 C CA . ASP A 1 74 ? 10.129 -3.368 3.567 1.00 88.75 74 ASP A CA 1
ATOM 563 C C . ASP A 1 74 ? 10.334 -1.856 3.746 1.00 88.75 74 ASP A C 1
ATOM 565 O O . ASP A 1 74 ? 9.369 -1.095 3.772 1.00 88.75 74 ASP A O 1
ATOM 569 N N . GLN A 1 75 ? 11.583 -1.383 3.789 1.00 89.56 75 GLN A N 1
ATOM 570 C CA . GLN A 1 75 ? 11.890 0.023 4.060 1.00 89.56 75 GLN A CA 1
ATOM 571 C C . GLN A 1 75 ? 11.330 0.957 2.975 1.00 89.56 75 GLN A C 1
ATOM 573 O O . GLN A 1 75 ? 10.777 2.022 3.282 1.00 89.56 75 GLN A O 1
ATOM 578 N N . ALA A 1 76 ? 11.432 0.566 1.706 1.00 89.00 76 ALA A N 1
ATOM 579 C CA . ALA A 1 76 ? 10.851 1.333 0.614 1.00 89.00 76 ALA A CA 1
ATOM 580 C C . ALA A 1 76 ? 9.313 1.353 0.677 1.00 89.00 76 ALA A C 1
ATOM 582 O O . ALA A 1 76 ? 8.712 2.404 0.448 1.00 89.00 76 ALA A O 1
ATOM 583 N N . VAL A 1 77 ? 8.659 0.243 1.047 1.00 92.25 77 VAL A N 1
ATOM 584 C CA . VAL A 1 77 ? 7.191 0.209 1.206 1.00 92.25 77 VAL A CA 1
ATOM 585 C C . VAL A 1 77 ? 6.738 1.068 2.393 1.00 92.25 77 VAL A C 1
ATOM 587 O O . VAL A 1 77 ? 5.767 1.818 2.273 1.00 92.25 77 VAL A O 1
ATOM 590 N N . GLN A 1 78 ? 7.472 1.046 3.510 1.00 91.50 78 GLN A N 1
ATOM 591 C CA . GLN A 1 78 ? 7.195 1.873 4.695 1.00 91.50 78 GLN A CA 1
ATOM 592 C C . GLN A 1 78 ? 7.189 3.377 4.381 1.00 91.50 78 GLN A C 1
ATOM 594 O O . GLN A 1 78 ? 6.476 4.140 5.035 1.00 91.50 78 GLN A O 1
ATOM 599 N N . SER A 1 79 ? 7.923 3.813 3.353 1.00 92.25 79 SER A N 1
ATOM 600 C CA . SER A 1 79 ? 7.940 5.216 2.913 1.00 92.25 79 SER A CA 1
ATOM 601 C C . SER A 1 79 ? 6.585 5.686 2.357 1.00 92.25 79 SER A C 1
ATOM 603 O O . SER A 1 79 ? 6.291 6.878 2.386 1.00 92.25 79 SER A O 1
ATOM 605 N N . HIS A 1 80 ? 5.727 4.757 1.918 1.00 93.81 80 HIS A N 1
ATOM 606 C CA . HIS A 1 80 ? 4.377 5.026 1.397 1.00 93.81 80 HIS A CA 1
ATOM 607 C C . HIS A 1 80 ? 3.265 4.737 2.421 1.00 93.81 80 HIS A C 1
ATOM 609 O O . HIS A 1 80 ? 2.081 4.753 2.085 1.00 93.81 80 HIS A O 1
ATOM 615 N N . ARG A 1 81 ? 3.619 4.497 3.693 1.00 91.94 81 ARG A N 1
ATOM 616 C CA . ARG A 1 81 ? 2.679 4.127 4.768 1.00 91.94 81 ARG A CA 1
ATOM 617 C C . ARG A 1 81 ? 1.522 5.110 4.939 1.00 91.94 81 ARG A C 1
ATOM 619 O O . ARG A 1 81 ? 0.403 4.675 5.180 1.00 91.94 81 ARG A O 1
ATOM 626 N N . ALA A 1 82 ? 1.780 6.412 4.809 1.00 92.06 82 ALA A N 1
ATOM 627 C CA . ALA A 1 82 ? 0.743 7.436 4.937 1.00 92.06 82 ALA A CA 1
ATOM 628 C C . ALA A 1 82 ? -0.374 7.238 3.897 1.00 92.06 82 ALA A C 1
ATOM 630 O O . ALA A 1 82 ? -1.541 7.143 4.260 1.00 92.06 82 ALA A O 1
ATOM 631 N N . THR A 1 83 ? -0.013 7.050 2.626 1.00 93.81 83 THR A N 1
ATOM 632 C CA . THR A 1 83 ? -0.974 6.805 1.539 1.00 93.81 83 THR A CA 1
ATOM 633 C C . THR A 1 83 ? -1.699 5.467 1.699 1.00 93.81 83 THR A C 1
ATOM 635 O O . THR A 1 83 ? -2.883 5.348 1.389 1.00 93.81 83 THR A O 1
ATOM 638 N N . ILE A 1 84 ? -1.017 4.446 2.228 1.00 94.25 84 ILE A N 1
ATOM 639 C CA . ILE A 1 84 ? -1.637 3.146 2.527 1.00 94.25 84 ILE A CA 1
ATOM 640 C C . ILE A 1 84 ? -2.692 3.285 3.636 1.00 94.25 84 ILE A C 1
ATOM 642 O O . ILE A 1 84 ? -3.773 2.710 3.525 1.00 94.25 84 ILE A O 1
ATOM 646 N N . LEU A 1 85 ? -2.420 4.076 4.678 1.00 92.31 85 LEU A N 1
ATOM 647 C CA . LEU A 1 85 ? -3.386 4.357 5.747 1.00 92.31 85 LEU A CA 1
ATOM 648 C C . LEU A 1 85 ? -4.595 5.146 5.245 1.00 92.31 85 LEU A C 1
ATOM 650 O O . LEU A 1 85 ? -5.718 4.877 5.668 1.00 92.31 85 LEU A O 1
ATOM 654 N N . GLU A 1 86 ? -4.402 6.071 4.305 1.00 92.38 86 GLU A N 1
ATOM 655 C CA . GLU A 1 86 ? -5.517 6.744 3.630 1.00 92.38 86 GLU A CA 1
ATOM 656 C C . GLU A 1 86 ? -6.411 5.743 2.881 1.00 92.38 86 GLU A C 1
ATOM 658 O O . GLU A 1 86 ? -7.634 5.862 2.933 1.00 92.38 86 GLU A O 1
ATOM 663 N N . CYS A 1 87 ? -5.835 4.695 2.280 1.00 93.56 87 CYS A N 1
ATOM 664 C CA . CYS A 1 87 ? -6.599 3.641 1.602 1.00 93.56 87 CYS A CA 1
ATOM 665 C C . CYS A 1 87 ? -7.451 2.784 2.562 1.00 93.56 87 CYS A C 1
ATOM 667 O O . CYS A 1 87 ? -8.440 2.194 2.132 1.00 93.56 87 CYS A O 1
ATOM 669 N N . VAL A 1 88 ? -7.130 2.728 3.863 1.00 92.38 88 VAL A N 1
ATOM 670 C CA . VAL A 1 88 ? -7.994 2.069 4.870 1.00 92.38 88 VAL A CA 1
ATOM 671 C C . VAL A 1 88 ? -9.319 2.821 5.034 1.00 92.38 88 VAL A C 1
ATOM 673 O O . VAL A 1 88 ? -10.328 2.224 5.400 1.00 92.38 88 VAL A O 1
ATOM 676 N N . LYS A 1 89 ? -9.332 4.119 4.711 1.00 91.06 89 LYS A N 1
ATOM 677 C CA . LYS A 1 89 ? -10.499 5.003 4.795 1.00 91.06 89 LYS A CA 1
ATOM 678 C C . LYS A 1 89 ? -11.239 5.142 3.462 1.00 91.06 89 LYS A C 1
ATOM 680 O O . LYS A 1 89 ? -12.095 6.014 3.334 1.00 91.06 89 LYS A O 1
ATOM 685 N N . ASP A 1 90 ? -10.902 4.321 2.467 1.00 92.50 90 ASP A N 1
ATOM 686 C CA . ASP A 1 90 ? -11.468 4.428 1.124 1.00 92.50 90 ASP A CA 1
ATOM 687 C C . ASP A 1 90 ? -12.978 4.151 1.089 1.00 92.50 90 ASP A C 1
ATOM 689 O O . ASP A 1 90 ? -13.505 3.391 1.895 1.00 92.50 90 ASP A O 1
ATOM 693 N N . SER A 1 91 ? -13.696 4.726 0.125 1.00 89.88 91 SER A N 1
ATOM 694 C CA . SER A 1 91 ? -15.115 4.418 -0.096 1.00 89.88 91 SER A CA 1
ATOM 695 C C . SER A 1 91 ? -15.362 2.971 -0.547 1.00 89.88 91 SER A C 1
ATOM 697 O O . SER A 1 91 ? -16.427 2.420 -0.279 1.00 89.88 91 SER A O 1
ATOM 699 N N . ASP A 1 92 ? -14.394 2.350 -1.226 1.00 92.56 92 ASP A N 1
ATOM 700 C CA . ASP A 1 92 ? -14.484 0.991 -1.753 1.00 92.56 92 ASP A CA 1
ATOM 701 C C . ASP A 1 92 ? -14.074 -0.043 -0.693 1.00 92.56 92 ASP A C 1
ATOM 703 O O . ASP A 1 92 ? -12.927 -0.092 -0.236 1.00 92.56 92 ASP A O 1
ATOM 707 N N . ALA A 1 93 ? -15.011 -0.916 -0.321 1.00 90.62 93 ALA A N 1
ATOM 708 C CA . ALA A 1 93 ? -14.789 -1.943 0.694 1.00 90.62 93 ALA A CA 1
ATOM 709 C C . ALA A 1 93 ? -13.638 -2.909 0.350 1.00 90.62 93 ALA A C 1
ATOM 711 O O . ALA A 1 93 ? -12.931 -3.362 1.254 1.00 90.62 93 ALA A O 1
ATOM 712 N N . SER A 1 94 ? -13.416 -3.211 -0.934 1.00 92.44 94 SER A N 1
ATOM 713 C CA . SER A 1 94 ? -12.334 -4.103 -1.368 1.00 92.44 94 SER A CA 1
ATOM 714 C C . SER A 1 94 ? -10.967 -3.452 -1.163 1.00 92.44 94 SER A C 1
ATOM 716 O O . SER A 1 94 ? -10.026 -4.121 -0.731 1.00 92.44 94 SER A O 1
ATOM 718 N N . ILE A 1 95 ? -10.861 -2.145 -1.431 1.00 94.62 95 ILE A N 1
ATOM 719 C CA . ILE A 1 95 ? -9.643 -1.364 -1.181 1.00 94.62 95 ILE A CA 1
ATOM 720 C C . ILE A 1 95 ? -9.380 -1.284 0.323 1.00 94.62 95 ILE A C 1
ATOM 722 O O . ILE A 1 95 ? -8.266 -1.595 0.746 1.00 94.62 95 ILE A O 1
ATOM 726 N N . ARG A 1 96 ? -10.399 -0.967 1.136 1.00 93.44 96 ARG A N 1
ATOM 727 C CA . ARG A 1 96 ? -10.261 -0.880 2.601 1.00 93.44 96 ARG A CA 1
ATOM 728 C C . ARG A 1 96 ? -9.730 -2.167 3.220 1.00 93.44 96 ARG A C 1
ATOM 730 O O . ARG A 1 96 ? -8.748 -2.132 3.961 1.00 93.44 96 ARG A O 1
ATOM 737 N N . LYS A 1 97 ? -10.345 -3.311 2.891 1.00 92.31 97 LYS A N 1
ATOM 738 C CA . LYS A 1 97 ? -9.918 -4.626 3.399 1.00 92.31 97 LYS A CA 1
ATOM 739 C C . LYS A 1 97 ? -8.470 -4.919 3.011 1.00 92.31 97 LYS A C 1
ATOM 741 O O . LYS A 1 97 ? -7.675 -5.333 3.850 1.00 92.31 97 LYS A O 1
ATOM 746 N N . ARG A 1 98 ? -8.098 -4.635 1.759 1.00 95.00 98 ARG A N 1
ATOM 747 C CA . ARG A 1 98 ? -6.742 -4.896 1.267 1.00 95.00 98 ARG A CA 1
ATOM 748 C C . ARG A 1 98 ? -5.689 -3.972 1.869 1.00 95.00 98 ARG A C 1
ATOM 750 O O . ARG A 1 98 ? -4.588 -4.418 2.181 1.00 95.00 98 ARG A O 1
ATOM 757 N N . ALA A 1 99 ? -6.025 -2.702 2.062 1.00 95.19 99 ALA A N 1
ATOM 758 C CA . ALA A 1 99 ? -5.162 -1.753 2.748 1.00 95.19 99 ALA A CA 1
ATOM 759 C C . ALA A 1 99 ? -4.944 -2.167 4.207 1.00 95.19 99 ALA A C 1
ATOM 761 O O . ALA A 1 99 ? -3.815 -2.136 4.685 1.00 95.19 99 ALA A O 1
ATOM 762 N N . LEU A 1 100 ? -5.992 -2.634 4.891 1.00 93.88 100 LEU A N 1
ATOM 763 C CA . LEU A 1 100 ? -5.903 -3.104 6.271 1.00 93.88 100 LEU A CA 1
ATOM 764 C C . LEU A 1 100 ? -4.999 -4.346 6.413 1.00 93.88 100 LEU A C 1
ATOM 766 O O . LEU A 1 100 ? -4.188 -4.421 7.339 1.00 93.88 100 LEU A O 1
ATOM 770 N N . GLU A 1 101 ? -5.077 -5.296 5.475 1.00 93.56 101 GLU A N 1
ATOM 771 C CA . GLU A 1 101 ? -4.134 -6.424 5.395 1.00 93.56 101 GLU A CA 1
ATOM 772 C C . GLU A 1 101 ? -2.687 -5.949 5.223 1.00 93.56 101 GLU A C 1
ATOM 774 O O . GLU A 1 101 ? -1.792 -6.423 5.925 1.00 93.56 101 GLU A O 1
ATOM 779 N N . LEU A 1 102 ? -2.459 -4.984 4.329 1.00 94.12 102 LEU A N 1
ATOM 780 C CA . LEU A 1 102 ? -1.135 -4.422 4.081 1.00 94.12 102 LEU A CA 1
ATOM 781 C C . LEU A 1 102 ? -0.586 -3.678 5.309 1.00 94.12 102 LEU A C 1
ATOM 783 O O . LEU A 1 102 ? 0.577 -3.863 5.657 1.00 94.12 102 LEU A O 1
ATOM 787 N N . VAL A 1 103 ? -1.414 -2.895 6.011 1.00 93.56 103 VAL A N 1
ATOM 788 C CA . VAL A 1 103 ? -1.017 -2.205 7.252 1.00 93.56 103 VAL A CA 1
ATOM 789 C C . VAL A 1 103 ? -0.544 -3.206 8.302 1.00 93.56 103 VAL A C 1
ATOM 791 O O . VAL A 1 103 ? 0.502 -2.991 8.905 1.00 93.56 103 VAL A O 1
ATOM 794 N N . TYR A 1 104 ? -1.248 -4.324 8.482 1.00 92.25 104 TYR A N 1
ATOM 795 C CA . TYR A 1 104 ? -0.834 -5.376 9.417 1.00 92.25 104 TYR A CA 1
ATOM 796 C C . TYR A 1 104 ? 0.553 -5.957 9.099 1.00 92.25 104 TYR A C 1
ATOM 798 O O . TYR A 1 104 ? 1.346 -6.219 10.010 1.00 92.25 104 TYR A O 1
ATOM 806 N N . LEU A 1 105 ? 0.869 -6.135 7.813 1.00 92.12 105 LEU A N 1
ATOM 807 C CA . LEU A 1 105 ? 2.193 -6.595 7.388 1.00 92.12 105 LEU A CA 1
ATOM 808 C C . LEU A 1 105 ? 3.281 -5.554 7.684 1.00 92.12 105 LEU A C 1
ATOM 810 O O . LEU A 1 105 ? 4.375 -5.933 8.089 1.00 92.12 105 LEU A O 1
ATOM 814 N N . LEU A 1 106 ? 2.959 -4.263 7.559 1.00 91.31 106 LEU A N 1
ATOM 815 C CA . LEU A 1 106 ? 3.879 -3.154 7.832 1.00 91.31 106 LEU A CA 1
ATOM 816 C C . LEU A 1 106 ? 4.111 -2.886 9.324 1.00 91.31 106 LEU A C 1
ATOM 818 O O . LEU A 1 106 ? 5.031 -2.139 9.670 1.00 91.31 106 LEU A O 1
ATOM 822 N N . VAL A 1 107 ? 3.306 -3.454 10.225 1.00 92.00 107 VAL A N 1
ATOM 823 C CA . VAL A 1 107 ? 3.527 -3.271 11.662 1.00 92.00 107 VAL A CA 1
ATOM 824 C C . VAL A 1 107 ? 4.826 -3.951 12.098 1.00 92.00 107 VAL A C 1
ATOM 826 O O . VAL A 1 107 ? 5.013 -5.159 11.916 1.00 92.00 107 VAL A O 1
ATOM 829 N N . ASN A 1 108 ? 5.669 -3.165 12.762 1.00 90.00 108 ASN A N 1
ATOM 830 C CA . ASN A 1 108 ? 6.895 -3.554 13.440 1.00 90.00 108 ASN A CA 1
ATOM 831 C C . ASN A 1 108 ? 6.997 -2.864 14.819 1.00 90.00 108 ASN A C 1
ATOM 833 O O . ASN A 1 108 ? 6.203 -1.985 15.167 1.00 90.00 108 ASN A O 1
ATOM 837 N N . GLY A 1 109 ? 8.011 -3.227 15.610 1.00 87.25 109 GLY A N 1
ATOM 838 C CA . GLY A 1 109 ? 8.162 -2.736 16.987 1.00 87.25 109 GLY A CA 1
ATOM 839 C C . GLY A 1 109 ? 8.296 -1.212 17.136 1.00 87.25 109 GLY A C 1
ATOM 840 O O . GLY A 1 109 ? 8.039 -0.679 18.213 1.00 87.25 109 GLY A O 1
ATOM 841 N N . THR A 1 110 ? 8.656 -0.488 16.072 1.00 88.62 110 THR A N 1
ATOM 842 C CA . THR A 1 110 ? 8.809 0.977 16.115 1.00 88.62 110 THR A CA 1
ATOM 843 C C . THR A 1 110 ? 7.519 1.726 15.788 1.00 88.62 110 THR A C 1
ATOM 845 O O . THR A 1 110 ? 7.328 2.852 16.246 1.00 88.62 110 THR A O 1
ATOM 848 N N . ASN A 1 111 ? 6.619 1.112 15.015 1.00 90.19 111 ASN A N 1
ATOM 849 C CA . ASN A 1 111 ? 5.426 1.768 14.479 1.00 90.19 111 ASN A CA 1
ATOM 850 C C . ASN A 1 111 ? 4.102 1.187 15.017 1.00 90.19 111 ASN A C 1
ATOM 852 O O . ASN A 1 111 ? 3.054 1.775 14.762 1.00 90.19 111 ASN A O 1
ATOM 856 N N . VAL A 1 112 ? 4.135 0.109 15.810 1.00 92.00 112 VAL A N 1
ATOM 857 C CA . VAL A 1 112 ? 2.930 -0.527 16.374 1.00 92.00 112 VAL A CA 1
ATOM 858 C C . VAL A 1 112 ? 2.049 0.457 17.148 1.00 92.00 112 VAL A C 1
ATOM 860 O O . VAL A 1 112 ? 0.859 0.563 16.883 1.00 92.00 112 VAL A O 1
ATOM 863 N N . LYS A 1 113 ? 2.627 1.265 18.045 1.00 91.00 113 LYS A N 1
ATOM 864 C CA . LYS A 1 113 ? 1.870 2.236 18.854 1.00 91.00 113 LYS A CA 1
ATOM 865 C C . LYS A 1 113 ? 1.147 3.299 18.010 1.00 91.00 113 LYS A C 1
ATOM 867 O O . LYS A 1 113 ? -0.060 3.455 18.198 1.00 91.00 113 LYS A O 1
ATOM 872 N N . PRO A 1 114 ? 1.828 4.049 17.116 1.00 91.94 114 PRO A N 1
ATOM 873 C CA . PRO A 1 114 ? 1.148 5.054 16.305 1.00 91.94 114 PRO A CA 1
ATOM 874 C C . PRO A 1 114 ? 0.133 4.439 15.333 1.00 91.94 114 PRO A C 1
ATOM 876 O O . PRO A 1 114 ? -0.958 4.985 15.202 1.00 91.94 114 PRO A O 1
ATOM 879 N N . LEU A 1 115 ? 0.433 3.286 14.722 1.00 91.44 115 LEU A N 1
ATOM 880 C CA . LEU A 1 115 ? -0.492 2.626 13.794 1.00 91.44 115 LEU A CA 1
ATOM 881 C C . LEU A 1 115 ? -1.762 2.137 14.488 1.00 91.44 115 LEU A C 1
ATOM 883 O O . LEU A 1 115 ? -2.862 2.417 14.019 1.00 91.44 115 LEU A O 1
ATOM 887 N N . THR A 1 116 ? -1.630 1.469 15.634 1.00 92.00 116 THR A N 1
ATOM 888 C CA . THR A 1 116 ? -2.786 1.024 16.418 1.00 92.00 116 THR A CA 1
ATOM 889 C C . THR A 1 116 ? -3.657 2.202 16.836 1.00 92.00 116 THR A C 1
ATOM 891 O O . THR A 1 116 ? -4.878 2.121 16.738 1.00 92.00 116 THR A O 1
ATOM 894 N N . LYS A 1 117 ? -3.048 3.320 17.253 1.00 92.06 117 LYS A N 1
ATOM 895 C CA . LYS A 1 117 ? -3.798 4.526 17.613 1.00 92.06 117 LYS A CA 1
ATOM 896 C C . LYS A 1 117 ? -4.626 5.049 16.437 1.00 92.06 117 LYS A C 1
ATOM 898 O O . LYS A 1 117 ? -5.817 5.273 16.603 1.00 92.06 117 LYS A O 1
ATOM 903 N N . GLU A 1 118 ? -4.030 5.185 15.255 1.00 91.31 118 GLU A N 1
ATOM 904 C CA . GLU A 1 118 ? -4.758 5.659 14.072 1.00 91.31 118 GLU A CA 1
ATOM 905 C C . GLU A 1 118 ? -5.899 4.719 13.652 1.00 91.31 118 GLU A C 1
ATOM 907 O O . GLU A 1 118 ? -6.965 5.185 13.245 1.00 91.31 118 GLU A O 1
ATOM 912 N N . LEU A 1 119 ? -5.704 3.402 13.771 1.00 92.31 119 LEU A N 1
ATOM 913 C CA . LEU A 1 119 ? -6.751 2.420 13.481 1.00 92.31 119 LEU A CA 1
ATOM 914 C C . LEU A 1 119 ? -7.902 2.496 14.495 1.00 92.31 119 LEU A C 1
ATOM 916 O O . LEU A 1 119 ? -9.063 2.417 14.097 1.00 92.31 119 LEU A O 1
ATOM 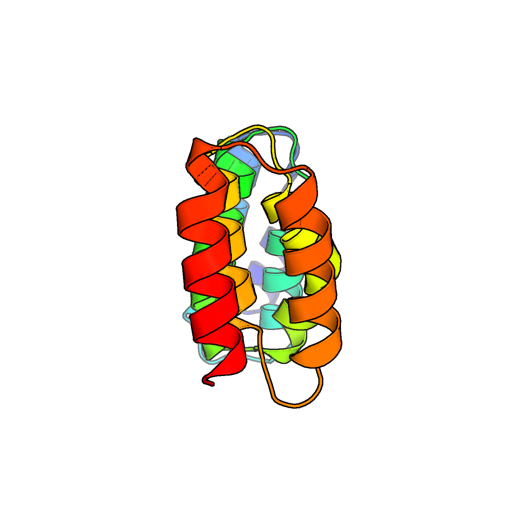920 N N . ILE A 1 120 ? -7.603 2.705 15.782 1.00 92.44 120 ILE A N 1
ATOM 921 C CA . ILE A 1 120 ? -8.618 2.937 16.823 1.00 92.44 120 ILE A CA 1
ATOM 922 C C . ILE A 1 120 ? -9.367 4.247 16.562 1.00 92.44 120 ILE A C 1
ATOM 924 O O . ILE A 1 120 ? -10.593 4.285 16.656 1.00 92.44 120 ILE A O 1
ATOM 928 N N . ASP A 1 121 ? -8.666 5.318 16.194 1.00 91.88 121 ASP A N 1
ATOM 929 C CA . ASP A 1 121 ? -9.303 6.593 15.853 1.00 91.88 121 ASP A CA 1
ATOM 930 C C . ASP A 1 121 ? -10.262 6.411 14.661 1.00 91.88 121 ASP A C 1
ATOM 932 O O . ASP A 1 121 ? -11.394 6.899 14.688 1.00 91.88 121 ASP A O 1
ATOM 936 N N . TYR A 1 122 ? -9.867 5.625 13.652 1.00 89.75 122 TYR A N 1
ATOM 937 C CA . TYR A 1 122 ? -10.739 5.295 12.523 1.00 89.75 122 TYR A CA 1
ATOM 938 C C . TYR A 1 122 ? -11.918 4.384 12.903 1.00 89.75 122 TYR A C 1
ATOM 940 O O . TYR A 1 122 ? -13.017 4.550 12.369 1.00 89.75 122 TYR A O 1
ATOM 948 N N . LEU A 1 123 ? -11.746 3.473 13.866 1.00 90.69 123 LEU A N 1
ATOM 949 C CA . LEU A 1 123 ? -12.804 2.568 14.328 1.00 90.69 123 LEU A CA 1
ATOM 950 C C . LEU A 1 123 ? -14.066 3.324 14.769 1.00 90.69 123 LEU A C 1
ATOM 952 O O . LEU A 1 123 ? -15.182 2.882 14.484 1.00 90.69 123 LEU A O 1
ATOM 956 N N . HIS A 1 124 ? -13.905 4.495 15.389 1.00 88.00 124 HIS A N 1
ATOM 957 C CA . HI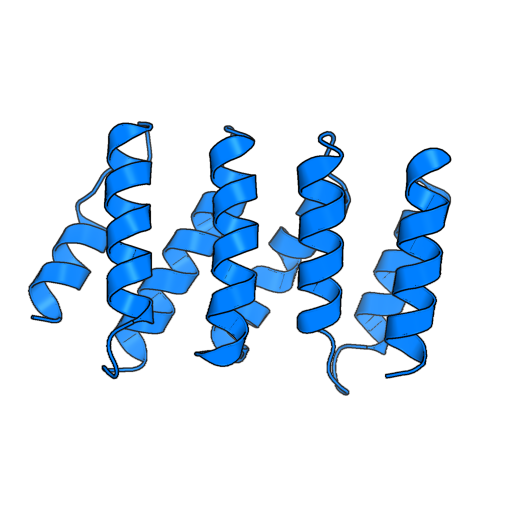S A 1 124 ? -15.019 5.327 15.850 1.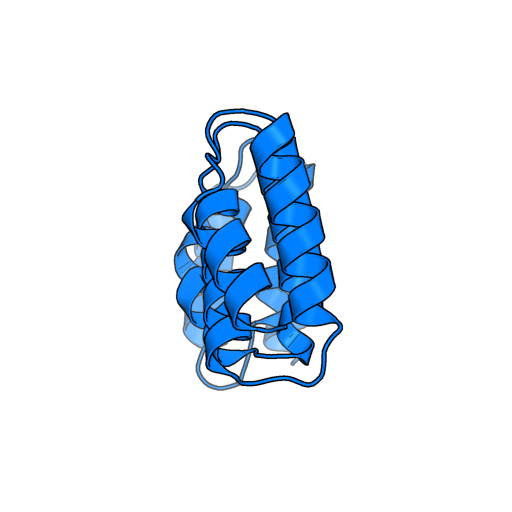00 88.00 124 HIS A CA 1
ATOM 958 C C . HIS A 1 124 ? -15.918 5.816 14.706 1.00 88.00 124 HIS A C 1
ATOM 960 O O . HIS A 1 124 ? -17.138 5.863 14.873 1.00 88.00 124 HIS A O 1
ATOM 966 N N . VAL A 1 125 ? -15.328 6.131 13.549 1.00 88.75 125 VAL A N 1
ATOM 967 C CA . VAL A 1 125 ? -16.019 6.716 12.385 1.00 88.75 125 VAL A CA 1
ATOM 968 C C . VAL A 1 125 ? -16.308 5.709 11.266 1.00 88.75 125 VAL A C 1
ATOM 970 O O . VAL A 1 125 ? -16.962 6.061 10.291 1.00 88.75 125 VAL A O 1
ATOM 973 N N . SER A 1 126 ? -15.816 4.474 11.388 1.00 88.69 126 SER A N 1
ATOM 974 C CA . SER A 1 126 ? -15.984 3.421 10.378 1.00 88.69 126 SER A CA 1
ATOM 975 C C . SER A 1 126 ? -17.406 2.837 10.319 1.00 88.69 126 SER A C 1
ATOM 977 O O . SER A 1 126 ? -18.156 2.883 11.298 1.00 88.69 126 SER A O 1
ATOM 979 N N . ASP A 1 127 ? -17.761 2.258 9.169 1.00 87.81 127 ASP A N 1
ATOM 980 C CA . ASP A 1 127 ? -19.049 1.591 8.936 1.00 87.81 127 ASP A CA 1
ATOM 981 C C . ASP A 1 127 ? -19.229 0.367 9.846 1.00 87.81 127 ASP A C 1
ATOM 983 O O . ASP A 1 127 ? -18.273 -0.365 10.107 1.00 87.81 127 ASP A O 1
ATOM 987 N N . GLN A 1 128 ? -20.462 0.086 10.282 1.00 85.88 128 GLN A N 1
ATOM 988 C CA . GLN A 1 128 ? -20.755 -1.021 11.204 1.00 85.88 128 GLN A CA 1
ATOM 989 C C . GLN A 1 128 ? -20.289 -2.387 10.672 1.00 85.88 128 GLN A C 1
ATOM 991 O O . GLN A 1 128 ? -19.746 -3.178 11.441 1.00 85.88 128 GLN A O 1
ATOM 996 N N . ASP A 1 129 ? -20.409 -2.618 9.363 1.00 85.69 129 ASP A N 1
ATOM 997 C CA . ASP A 1 129 ? -19.958 -3.853 8.710 1.00 85.69 129 ASP A CA 1
ATOM 998 C C . ASP A 1 129 ? -18.427 -3.991 8.682 1.00 85.69 129 ASP A C 1
ATOM 1000 O O . ASP A 1 129 ? -17.902 -5.101 8.665 1.00 85.69 129 ASP A O 1
ATOM 1004 N N . PHE A 1 130 ? -17.690 -2.874 8.693 1.00 88.31 130 PHE A N 1
ATOM 1005 C CA . PHE A 1 130 ? -16.223 -2.873 8.673 1.00 88.31 130 PHE A CA 1
ATOM 1006 C C . PHE A 1 130 ? -15.609 -2.874 10.079 1.00 88.31 130 PHE A C 1
ATOM 1008 O O . PHE A 1 130 ? -14.472 -3.311 10.253 1.00 88.31 130 PHE A O 1
ATOM 1015 N N . LYS A 1 131 ? -16.356 -2.429 11.100 1.00 90.38 131 LYS A N 1
ATOM 1016 C CA . LYS A 1 131 ? -15.891 -2.409 12.498 1.00 90.38 131 LYS A CA 1
ATOM 1017 C C . LYS A 1 131 ? -15.441 -3.779 12.995 1.00 90.38 131 LYS A C 1
ATOM 1019 O O . LYS A 1 131 ? -14.479 -3.836 13.758 1.00 90.38 131 LYS A O 1
ATOM 1024 N N . GLY A 1 132 ? -16.116 -4.852 12.576 1.00 90.81 132 GLY A N 1
ATOM 1025 C CA . GLY A 1 132 ? -15.739 -6.226 12.919 1.00 90.81 132 GLY A CA 1
ATOM 1026 C C . GLY A 1 132 ? -14.326 -6.555 12.439 1.00 90.81 132 GLY A C 1
ATOM 1027 O O . GLY A 1 132 ? -13.434 -6.757 13.263 1.00 90.81 132 GLY A O 1
ATOM 1028 N N . ASP A 1 133 ? -14.115 -6.485 11.122 1.00 89.25 133 ASP A N 1
ATOM 1029 C CA . ASP A 1 133 ? -12.820 -6.736 10.473 1.00 89.25 133 ASP A CA 1
ATOM 1030 C C . ASP A 1 133 ? -11.703 -5.845 11.051 1.00 89.25 133 ASP A C 1
ATOM 1032 O O . ASP A 1 133 ? -10.585 -6.298 11.305 1.00 89.25 133 ASP A O 1
ATOM 1036 N N . LEU A 1 134 ? -12.001 -4.561 11.281 1.00 91.44 134 LEU A N 1
ATOM 1037 C CA . LEU A 1 134 ? -11.042 -3.599 11.817 1.00 91.44 134 LEU A CA 1
ATOM 1038 C C . LEU A 1 134 ? -10.647 -3.921 13.263 1.00 91.44 134 LEU A C 1
ATOM 1040 O O . LEU A 1 134 ? -9.464 -3.871 13.592 1.00 91.44 134 LEU A O 1
ATOM 1044 N N . THR A 1 135 ? -11.611 -4.277 14.116 1.00 93.00 135 THR A N 1
ATOM 1045 C CA . THR A 1 135 ? -11.349 -4.633 15.521 1.00 93.00 135 THR A CA 1
ATOM 1046 C C . THR A 1 135 ? -10.528 -5.911 15.613 1.00 93.00 135 THR A C 1
ATOM 1048 O O . THR A 1 135 ? -9.527 -5.934 16.326 1.00 93.00 135 THR A O 1
ATOM 1051 N N . GLU A 1 136 ? -10.899 -6.943 14.849 1.00 92.69 136 GLU A N 1
ATOM 1052 C CA . GLU A 1 136 ? -10.146 -8.199 14.780 1.00 92.69 136 GLU A CA 1
ATOM 1053 C C . GLU A 1 136 ? -8.692 -7.932 14.381 1.00 92.69 136 GLU A C 1
ATOM 1055 O O . GLU A 1 136 ? -7.761 -8.388 15.048 1.00 92.69 136 GLU A O 1
ATOM 1060 N N . LYS A 1 137 ? -8.481 -7.099 13.353 1.00 92.06 137 LYS A N 1
ATOM 1061 C CA . LYS A 1 137 ? -7.127 -6.773 12.910 1.00 92.06 137 LYS A CA 1
ATOM 1062 C C . LYS A 1 137 ? -6.346 -5.962 13.935 1.00 92.06 137 LYS A C 1
ATOM 1064 O O . LYS A 1 137 ? -5.164 -6.233 14.122 1.00 92.06 137 LYS A O 1
ATOM 1069 N N . ILE A 1 138 ? -6.975 -4.995 14.606 1.00 92.38 138 ILE A N 1
ATOM 1070 C CA . ILE A 1 138 ? -6.341 -4.227 15.687 1.00 92.38 138 ILE A CA 1
ATOM 1071 C C . ILE A 1 138 ? -5.881 -5.169 16.805 1.00 92.38 138 ILE A C 1
ATOM 1073 O O . ILE A 1 138 ? -4.743 -5.052 17.257 1.00 92.38 138 ILE A O 1
ATOM 1077 N N . CYS A 1 139 ? -6.714 -6.130 17.212 1.00 92.19 139 CYS A N 1
ATOM 1078 C CA . CYS A 1 139 ? -6.330 -7.141 18.195 1.00 92.19 139 CYS A CA 1
ATOM 1079 C C . CYS A 1 139 ? -5.114 -7.947 17.719 1.00 92.19 139 CYS A C 1
ATOM 1081 O O . CYS A 1 139 ? -4.115 -8.005 18.433 1.00 92.19 139 CYS A O 1
ATOM 1083 N N . SER A 1 140 ? -5.127 -8.453 16.479 1.00 92.12 140 SER A N 1
ATOM 1084 C CA . SER A 1 140 ? -3.980 -9.182 15.917 1.00 92.12 140 SER A CA 1
ATOM 1085 C C . SER A 1 140 ? -2.698 -8.343 15.829 1.00 92.12 140 SER A C 1
ATOM 1087 O O . SER A 1 140 ? -1.603 -8.892 15.887 1.00 92.12 140 SER A O 1
ATOM 1089 N N . ILE A 1 141 ? -2.808 -7.023 15.636 1.00 90.25 141 ILE A N 1
ATOM 1090 C CA . ILE A 1 141 ? -1.661 -6.100 15.616 1.00 90.25 141 ILE A CA 1
ATOM 1091 C C . ILE A 1 141 ? -1.048 -5.960 17.010 1.00 90.25 141 ILE A C 1
ATOM 1093 O O . ILE A 1 141 ? 0.170 -5.894 17.130 1.00 90.25 141 ILE A O 1
ATOM 1097 N N . VAL A 1 142 ? -1.883 -5.876 18.046 1.00 86.88 142 VAL A N 1
ATOM 1098 C CA . VAL A 1 142 ? -1.443 -5.683 19.436 1.00 86.88 142 VAL A CA 1
ATOM 1099 C C . VAL A 1 142 ? -0.856 -6.963 20.034 1.00 86.88 142 VAL A C 1
ATOM 1101 O O . VAL A 1 142 ? 0.011 -6.882 20.897 1.00 86.88 142 VAL A O 1
ATOM 1104 N N . GLU A 1 143 ? -1.312 -8.130 19.579 1.00 86.00 143 GLU A N 1
ATOM 1105 C CA . GLU A 1 143 ? -0.774 -9.435 19.990 1.00 86.00 143 GLU A CA 1
ATOM 1106 C C . GLU A 1 143 ? 0.590 -9.773 19.364 1.00 86.00 143 GLU A C 1
ATOM 1108 O O . GLU A 1 143 ? 1.270 -10.677 19.851 1.00 86.00 143 GLU A O 1
ATOM 1113 N N . LYS A 1 144 ? 0.971 -9.080 18.285 1.00 77.12 144 LYS A N 1
ATOM 1114 C CA . LYS A 1 144 ? 2.213 -9.296 17.531 1.00 77.12 144 LYS A CA 1
ATOM 1115 C C . LYS A 1 144 ? 3.422 -8.666 18.225 1.00 77.12 144 LYS A C 1
ATOM 1117 O O . LYS A 1 144 ? 4.481 -9.332 18.226 1.00 77.12 144 LYS A O 1
#

Sequence (144 aa):
MNDILAQVATKTESNKNA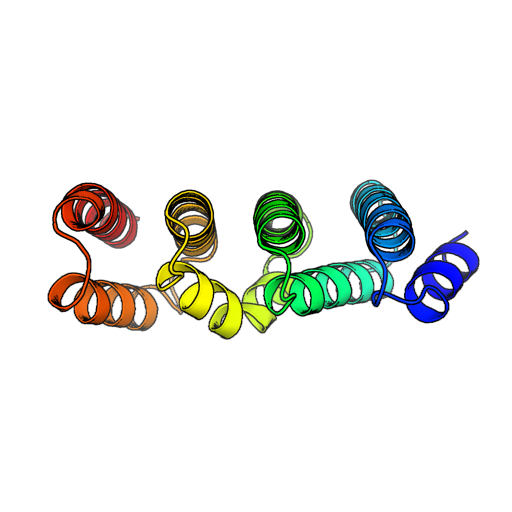GNAILYECVKIIMSIEDSSGIRVLAINILGRFLSNRDNNVRYVALNMLMKAISVDDQAVQSHRATILECVKDSDASIRKRALELVYLLVNGTNVKPLTKELIDYLHVSDQDFKGDLTEKICSIVEK

Foldseek 3Di:
DLVVLVCLLPVQDPPDPVSLVSLLVSLVVLLPDPDDPVVPLSSLVSLLVQLPDPDPVSNLSSLVVLLVSCVVPLPSSVVSLVSLLVQCVDPDPSSVLSSLVSLLSNDDPVCLVVSLVSLVVVLVVDDPVCNVVSVVSSVVSVVD

Secondary structure (DSSP, 8-state):
-HHHHHHHHHHS-TTSHHHHHHHHHHHHHHHHS---HHHHHHHHHHHHHHHT-S-HHHHHHHHHHHHHHTTT-HHHHHTTHHHHHHHHT-SSHHHHHHHHHHHHHH--TTTHHHHHHHHHHHHHHS-HHHHHHHHHHHHHHH--

Organism: Lactuca sativa (NCBI:txid4236)

Radius of gyration: 15.92 Å; chains: 1; bounding box: 41×20×41 Å